Protein AF-A0A239WRP5-F1 (afdb_monomer_lite)

Foldseek 3Di:
DDQWDWFPDWQVRCCVVLVAHEPDDTDDTDGTDGVVVQDFDWDDDDPVHSYIYTGD

Radius of gyration: 11.37 Å; chains: 1; bounding box: 28×18×29 Å

Organism: NCBI:txid536441

Sequence (56 aa):
MCNYISLLSEAQELEEYFGAEYVGEPYHREIRINGFATPRVPIILDEDTSHIVPAE

pLDDT: mean 73.42, std 10.46, range [52.97, 85.44]

Structure (mmCIF, N/CA/C/O backbone):
data_AF-A0A239WRP5-F1
#
_entry.id   AF-A0A239WRP5-F1
#
loop_
_atom_site.group_PDB
_atom_site.id
_atom_site.type_symbol
_atom_site.label_atom_id
_atom_site.label_alt_id
_atom_site.label_comp_id
_atom_site.label_asym_id
_atom_site.label_entity_id
_atom_site.label_seq_id
_atom_site.pdbx_PDB_ins_code
_atom_site.Cartn_x
_atom_site.Cartn_y
_atom_site.Cartn_z
_atom_site.occupancy
_atom_site.B_iso_or_equiv
_atom_site.auth_seq_id
_atom_site.auth_comp_id
_atom_site.auth_asym_id
_atom_site.auth_atom_id
_atom_site.pdbx_PDB_model_num
ATOM 1 N N . MET A 1 1 ? -1.494 11.385 -17.604 1.00 53.38 1 MET A N 1
ATOM 2 C CA . MET A 1 1 ? -0.968 10.085 -17.139 1.00 53.38 1 MET A CA 1
ATOM 3 C C . MET A 1 1 ? -0.028 10.346 -15.977 1.00 53.38 1 MET A C 1
ATOM 5 O O . MET A 1 1 ? 0.859 11.178 -16.133 1.00 53.38 1 MET A O 1
ATOM 9 N N . CYS A 1 2 ? -0.234 9.688 -14.836 1.00 63.31 2 CYS A N 1
ATOM 10 C CA . CYS A 1 2 ? 0.727 9.676 -13.733 1.00 63.31 2 CYS A CA 1
ATOM 11 C C . CYS A 1 2 ? 1.647 8.465 -13.919 1.00 63.31 2 CYS A C 1
ATOM 13 O O . CYS A 1 2 ? 1.176 7.336 -13.888 1.00 63.31 2 CYS A O 1
ATOM 15 N N . ASN A 1 3 ? 2.935 8.709 -14.159 1.00 80.62 3 ASN A N 1
ATOM 16 C CA . ASN A 1 3 ? 3.912 7.659 -14.492 1.00 80.62 3 ASN A CA 1
ATOM 17 C C . ASN A 1 3 ? 4.756 7.222 -13.286 1.00 80.62 3 ASN A C 1
ATOM 19 O O . ASN A 1 3 ? 5.396 6.175 -13.311 1.00 80.62 3 ASN A O 1
ATOM 23 N N . TYR A 1 4 ? 4.770 8.051 -12.245 1.00 82.44 4 TYR A N 1
ATOM 24 C CA . TYR A 1 4 ? 5.473 7.810 -10.997 1.00 82.44 4 TYR A CA 1
ATOM 25 C C . TYR A 1 4 ? 4.568 8.213 -9.846 1.00 82.44 4 TYR A C 1
ATOM 27 O O . TYR A 1 4 ? 3.853 9.214 -9.949 1.00 82.44 4 TYR A O 1
ATOM 35 N N . ILE A 1 5 ? 4.631 7.448 -8.766 1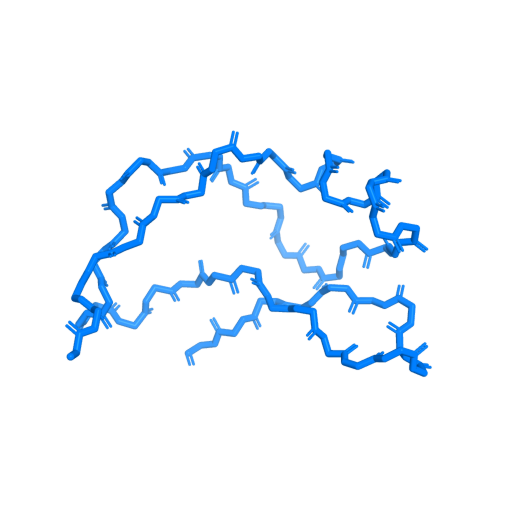.00 83.38 5 ILE A N 1
ATOM 36 C CA . ILE A 1 5 ? 3.960 7.760 -7.507 1.00 83.38 5 ILE A CA 1
ATOM 37 C C . ILE A 1 5 ? 4.976 7.696 -6.362 1.00 83.38 5 ILE A C 1
ATOM 39 O O . ILE A 1 5 ? 6.039 7.080 -6.486 1.00 83.38 5 ILE A O 1
ATOM 43 N N . SER A 1 6 ? 4.637 8.346 -5.254 1.00 83.31 6 SER A N 1
ATOM 44 C CA . SER A 1 6 ? 5.432 8.351 -4.029 1.00 83.31 6 SER A CA 1
ATOM 45 C C . SER A 1 6 ? 4.541 7.912 -2.871 1.00 83.31 6 SER A C 1
ATOM 47 O O . SER A 1 6 ? 3.528 8.556 -2.604 1.00 83.31 6 SER A O 1
ATOM 49 N N . LEU A 1 7 ? 4.924 6.841 -2.180 1.00 84.44 7 LEU A N 1
ATOM 50 C CA . LEU A 1 7 ? 4.348 6.426 -0.903 1.00 84.44 7 LEU A CA 1
ATOM 51 C C . LEU A 1 7 ? 5.147 7.075 0.223 1.00 84.44 7 LEU A C 1
ATOM 53 O O . LEU A 1 7 ? 6.301 6.722 0.467 1.00 84.44 7 LEU A O 1
ATOM 57 N N . LEU A 1 8 ? 4.532 8.052 0.884 1.00 84.12 8 LEU A N 1
ATOM 58 C CA . LEU A 1 8 ? 5.148 8.794 1.987 1.00 84.12 8 LEU A CA 1
ATOM 59 C C . LEU A 1 8 ? 4.810 8.213 3.365 1.00 84.12 8 LEU A C 1
ATOM 61 O O . LEU A 1 8 ? 5.454 8.589 4.341 1.00 84.12 8 LEU A O 1
ATOM 65 N N . SER A 1 9 ? 3.847 7.292 3.424 1.00 83.81 9 SER A N 1
ATOM 66 C CA . SER A 1 9 ? 3.332 6.685 4.652 1.00 83.81 9 SER A CA 1
ATOM 67 C C . SER A 1 9 ? 3.640 5.188 4.700 1.00 83.81 9 SER A C 1
ATOM 69 O O . SER A 1 9 ? 3.541 4.510 3.676 1.00 83.81 9 SER A O 1
ATOM 71 N N . GLU A 1 10 ? 4.005 4.675 5.876 1.00 84.81 10 GLU A N 1
ATOM 72 C CA . GLU A 1 10 ? 4.070 3.226 6.141 1.00 84.81 10 GLU A CA 1
ATOM 73 C C . GLU A 1 10 ? 2.653 2.637 6.245 1.00 84.81 10 GLU A C 1
ATOM 75 O O . GLU A 1 10 ? 1.689 3.377 6.456 1.00 84.81 10 GLU A O 1
ATOM 80 N N . ALA A 1 11 ? 2.531 1.306 6.160 1.00 81.00 11 ALA A N 1
ATOM 81 C CA . ALA A 1 11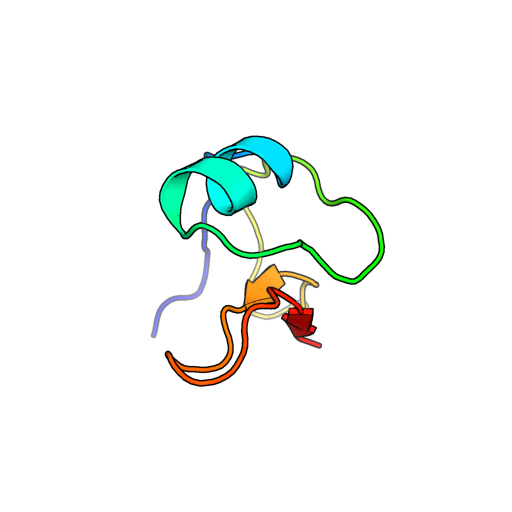 ? 1.243 0.616 6.287 1.00 81.00 11 ALA A CA 1
ATOM 82 C C . ALA A 1 11 ? 0.486 1.023 7.562 1.00 81.00 11 ALA A C 1
ATOM 84 O O . ALA A 1 11 ? -0.656 1.461 7.473 1.00 81.00 11 ALA A O 1
ATOM 85 N N . GLN A 1 12 ? 1.162 1.006 8.716 1.00 83.12 12 GLN A N 1
ATOM 86 C CA . GLN A 1 12 ? 0.577 1.376 10.010 1.00 83.12 12 GLN A CA 1
ATOM 87 C C . GLN A 1 12 ? -0.003 2.803 10.031 1.00 83.12 12 GLN A C 1
ATOM 89 O O . GLN A 1 12 ? -1.023 3.056 10.665 1.00 83.12 12 GLN A O 1
ATOM 94 N N . GLU A 1 13 ? 0.628 3.747 9.327 1.00 85.25 13 GLU A N 1
ATOM 95 C CA . GLU A 1 13 ? 0.149 5.134 9.261 1.00 85.25 13 GLU A CA 1
ATOM 96 C C . GLU A 1 13 ? -1.114 5.254 8.399 1.00 85.25 13 GLU A C 1
ATOM 98 O O . GLU A 1 13 ? -1.970 6.091 8.682 1.00 85.25 13 GLU A O 1
ATOM 103 N N . LEU A 1 14 ? -1.253 4.418 7.362 1.00 81.62 14 LEU A N 1
ATOM 104 C CA . LEU A 1 14 ? -2.495 4.339 6.593 1.00 81.62 14 LEU A CA 1
ATOM 105 C C . LEU A 1 14 ? -3.609 3.667 7.397 1.00 81.62 14 LEU A C 1
ATOM 107 O O . LEU A 1 14 ? -4.744 4.133 7.341 1.00 81.62 14 LEU A O 1
ATOM 111 N N . GLU A 1 15 ? -3.295 2.618 8.158 1.00 81.94 15 GLU A N 1
ATOM 112 C CA . GLU A 1 15 ? -4.277 1.939 9.010 1.00 81.94 15 GLU A CA 1
ATOM 113 C C . GLU A 1 15 ? -4.892 2.895 10.035 1.00 81.94 15 GLU A C 1
ATOM 115 O O . GLU A 1 15 ? -6.113 2.966 10.169 1.00 81.94 15 GLU A O 1
ATOM 120 N N . GLU A 1 16 ? -4.057 3.688 10.715 1.00 85.44 16 GLU A N 1
ATOM 121 C CA . GLU A 1 16 ? -4.513 4.684 11.689 1.00 85.44 16 GLU A CA 1
ATOM 122 C C . GLU A 1 16 ? -5.330 5.803 11.029 1.00 85.44 16 GLU A C 1
ATOM 124 O O . GLU A 1 16 ? -6.367 6.207 11.557 1.00 85.44 16 GLU A O 1
ATOM 129 N N . TYR A 1 17 ? -4.892 6.295 9.866 1.00 83.56 17 TYR A N 1
ATOM 130 C CA . TYR A 1 17 ? -5.562 7.399 9.178 1.00 83.56 17 TYR A CA 1
ATOM 131 C C . TYR A 1 17 ? -6.934 7.004 8.617 1.00 83.56 17 TYR A C 1
ATOM 133 O O . TYR A 1 17 ? -7.883 7.783 8.709 1.00 83.56 17 TYR A O 1
ATOM 141 N N . PHE A 1 18 ? -7.040 5.810 8.030 1.00 80.00 18 PHE A N 1
ATOM 142 C CA . PHE A 1 18 ? -8.271 5.327 7.401 1.00 80.00 18 PHE A CA 1
ATOM 143 C C . PHE A 1 18 ? -9.142 4.478 8.332 1.00 80.00 18 PHE A C 1
ATOM 145 O O . PHE A 1 18 ? -10.282 4.184 7.982 1.00 80.00 18 PHE A O 1
ATOM 152 N N . GLY A 1 19 ? -8.642 4.091 9.510 1.00 80.38 19 GLY A N 1
ATOM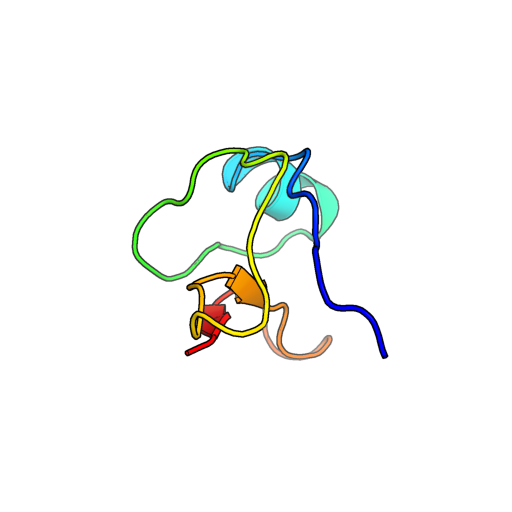 153 C CA . GLY A 1 19 ? -9.349 3.186 10.417 1.00 80.38 19 GLY A CA 1
ATOM 154 C C . GLY A 1 19 ? -9.587 1.802 9.805 1.00 80.38 19 GLY A C 1
ATOM 155 O O . GLY A 1 19 ? -10.614 1.182 10.078 1.00 80.38 19 GLY A O 1
ATOM 156 N N . ALA A 1 20 ? -8.669 1.344 8.952 1.00 78.88 20 ALA A N 1
ATOM 157 C CA . ALA A 1 20 ? -8.768 0.100 8.192 1.00 78.88 20 ALA A CA 1
ATOM 158 C C . ALA A 1 20 ? -7.553 -0.791 8.470 1.00 78.88 20 ALA A C 1
ATOM 160 O O . ALA A 1 20 ? -6.461 -0.281 8.680 1.00 78.88 20 ALA A O 1
ATOM 161 N N . GLU A 1 21 ? -7.726 -2.111 8.451 1.00 80.69 21 GLU A N 1
ATOM 162 C CA . GLU A 1 21 ? -6.615 -3.057 8.606 1.00 80.69 21 GLU A CA 1
ATOM 163 C C . GLU A 1 21 ? -5.944 -3.296 7.249 1.00 80.69 21 GLU A C 1
ATOM 165 O O . GLU A 1 21 ? -6.604 -3.546 6.236 1.00 80.69 21 GLU A O 1
ATOM 170 N N . TYR A 1 22 ? -4.621 -3.218 7.193 1.00 76.06 22 TYR A N 1
ATOM 171 C CA . TYR A 1 22 ? -3.878 -3.547 5.991 1.00 76.06 22 TYR A CA 1
ATOM 172 C C . TYR A 1 22 ? -3.772 -5.070 5.854 1.00 76.06 22 TYR A C 1
ATOM 174 O O . TYR A 1 22 ? -3.160 -5.755 6.671 1.00 76.06 22 TYR A O 1
ATOM 182 N N . VAL A 1 23 ? -4.350 -5.615 4.784 1.00 74.81 23 VAL A N 1
ATOM 183 C CA . VAL A 1 23 ? -4.380 -7.052 4.506 1.00 74.81 23 VAL A CA 1
ATOM 184 C C . VAL A 1 23 ? -3.411 -7.363 3.373 1.00 74.81 23 VAL A C 1
ATOM 186 O O . VAL A 1 23 ? -3.707 -7.158 2.196 1.00 74.81 23 VAL A O 1
ATOM 189 N N . GLY A 1 24 ? -2.242 -7.896 3.722 1.00 73.69 24 GLY A N 1
ATOM 190 C CA . GLY A 1 24 ? -1.238 -8.327 2.753 1.00 73.69 24 GLY A CA 1
ATOM 191 C C . GLY A 1 24 ? 0.179 -8.297 3.310 1.00 73.69 24 GLY A C 1
ATOM 192 O O . GLY A 1 24 ? 0.394 -8.131 4.508 1.00 73.69 24 GLY A O 1
ATOM 193 N N . GLU A 1 25 ? 1.158 -8.441 2.418 1.00 74.19 25 GLU A N 1
ATOM 194 C CA . GLU A 1 25 ? 2.566 -8.263 2.779 1.00 74.19 25 GLU A CA 1
ATOM 195 C C . GLU A 1 25 ? 2.824 -6.796 3.149 1.00 74.19 25 GLU A C 1
ATOM 197 O O . GLU A 1 25 ? 2.437 -5.909 2.372 1.00 74.19 25 GLU A O 1
ATOM 202 N N . PRO A 1 26 ? 3.462 -6.521 4.300 1.00 68.94 26 PRO A N 1
ATOM 203 C CA . PRO A 1 26 ? 3.758 -5.160 4.716 1.00 68.94 26 PRO A CA 1
ATOM 204 C C . PRO A 1 26 ? 4.614 -4.469 3.654 1.00 68.94 26 PRO A C 1
ATOM 206 O O . PRO A 1 26 ? 5.615 -5.012 3.183 1.00 68.94 26 PRO A O 1
ATOM 209 N N . TYR A 1 27 ? 4.199 -3.267 3.265 1.00 75.94 27 TYR A N 1
ATOM 210 C CA . TYR A 1 27 ? 4.950 -2.424 2.344 1.00 75.94 27 TYR A CA 1
ATOM 211 C C . TYR A 1 27 ? 5.683 -1.328 3.124 1.00 75.94 27 TYR A C 1
ATOM 213 O O . TYR A 1 27 ? 5.289 -0.966 4.234 1.00 75.94 27 TYR A O 1
ATOM 221 N N . HIS A 1 28 ? 6.737 -0.789 2.516 1.00 78.94 28 HIS A N 1
ATOM 222 C CA . HIS A 1 28 ? 7.508 0.321 3.066 1.00 78.94 28 HIS A CA 1
ATOM 223 C C . HIS A 1 28 ? 7.345 1.581 2.231 1.00 78.94 28 HIS A C 1
ATOM 225 O O . HIS A 1 28 ? 6.993 1.523 1.050 1.00 78.94 28 HIS A O 1
ATOM 231 N N . ARG A 1 29 ? 7.646 2.732 2.835 1.00 82.06 29 ARG A N 1
ATOM 232 C CA . ARG A 1 29 ? 7.706 4.004 2.110 1.00 82.06 29 ARG A CA 1
ATOM 233 C C . ARG A 1 29 ? 8.631 3.900 0.902 1.00 82.06 29 ARG A C 1
ATOM 235 O O . ARG A 1 29 ? 9.794 3.514 1.017 1.00 82.06 29 ARG A O 1
ATOM 242 N N . GLU A 1 30 ? 8.139 4.344 -0.248 1.00 81.38 30 GLU A N 1
ATOM 243 C CA . GLU A 1 30 ? 8.916 4.381 -1.479 1.00 81.38 30 GLU A CA 1
ATOM 244 C C . GLU A 1 30 ? 8.637 5.674 -2.244 1.00 81.38 30 GLU A C 1
ATOM 246 O O . GLU A 1 30 ? 7.529 5.960 -2.692 1.00 81.38 30 GLU A O 1
ATOM 251 N N . ILE A 1 31 ? 9.680 6.488 -2.400 1.00 79.00 31 ILE A N 1
ATOM 252 C CA . ILE A 1 31 ? 9.562 7.845 -2.948 1.00 79.00 31 ILE A CA 1
ATOM 253 C C . ILE A 1 31 ? 9.416 7.814 -4.476 1.00 79.00 31 ILE A C 1
ATOM 255 O O . ILE A 1 31 ? 8.953 8.786 -5.075 1.00 79.00 31 ILE A O 1
ATOM 259 N N . ARG A 1 32 ? 9.811 6.717 -5.132 1.00 81.69 32 ARG A N 1
ATOM 260 C CA . ARG A 1 32 ? 9.851 6.643 -6.592 1.00 81.69 32 ARG A CA 1
ATOM 261 C C . ARG A 1 32 ? 9.420 5.284 -7.123 1.00 81.69 32 ARG A C 1
ATOM 263 O O . ARG A 1 32 ? 10.227 4.524 -7.645 1.00 81.69 32 ARG A O 1
ATOM 270 N N . ILE A 1 33 ? 8.118 5.059 -7.083 1.00 82.06 33 ILE A N 1
ATOM 271 C CA . ILE A 1 33 ? 7.489 3.871 -7.643 1.00 82.06 33 ILE A CA 1
ATOM 272 C C . ILE A 1 33 ? 7.210 4.114 -9.129 1.00 82.06 33 ILE A C 1
ATOM 274 O O . ILE A 1 33 ? 6.553 5.092 -9.498 1.00 82.06 33 ILE A O 1
ATOM 278 N N . ASN A 1 34 ? 7.724 3.237 -9.992 1.00 82.62 34 ASN A N 1
ATOM 279 C CA . ASN A 1 34 ? 7.493 3.296 -11.435 1.00 82.62 34 ASN A CA 1
ATOM 280 C C . ASN A 1 34 ? 6.161 2.621 -11.793 1.00 82.62 34 ASN A C 1
ATOM 282 O O . ASN A 1 34 ? 6.065 1.398 -11.747 1.00 82.62 34 ASN A O 1
ATOM 286 N N . GLY A 1 35 ? 5.164 3.399 -12.224 1.00 75.06 35 GLY A N 1
ATOM 287 C CA . GLY A 1 35 ? 3.840 2.878 -12.583 1.00 75.06 35 GLY A CA 1
ATOM 288 C C . GLY A 1 35 ? 3.830 1.948 -13.804 1.00 75.06 35 GLY A C 1
ATOM 289 O O . GLY A 1 35 ? 2.895 1.175 -13.971 1.00 75.06 35 GLY A O 1
ATOM 290 N N . PHE A 1 36 ? 4.875 1.967 -14.640 1.00 78.94 36 PHE A N 1
ATOM 291 C CA . PHE A 1 36 ? 5.013 1.039 -15.772 1.00 78.94 36 PHE A CA 1
ATOM 292 C C . PHE A 1 36 ? 5.528 -0.348 -15.372 1.00 78.94 36 PHE A C 1
ATOM 294 O O . PHE A 1 36 ? 5.510 -1.259 -16.194 1.00 78.94 36 PHE A O 1
ATOM 301 N N . ALA A 1 37 ? 6.025 -0.502 -14.144 1.00 77.44 37 ALA A N 1
ATOM 302 C CA . ALA A 1 37 ? 6.638 -1.736 -13.664 1.00 77.44 37 ALA A CA 1
ATOM 303 C C . ALA A 1 37 ? 5.658 -2.646 -12.901 1.00 77.44 37 ALA A C 1
ATOM 305 O O . ALA A 1 37 ? 6.128 -3.518 -12.174 1.00 77.44 37 ALA A O 1
ATOM 306 N N . THR A 1 38 ? 4.337 -2.424 -13.032 1.00 71.50 38 THR A N 1
ATOM 307 C CA . THR A 1 38 ? 3.281 -3.110 -12.245 1.00 71.50 38 THR A CA 1
ATOM 308 C C . THR A 1 38 ? 3.669 -3.223 -10.765 1.00 71.50 38 THR A C 1
ATOM 310 O O . THR A 1 38 ? 3.891 -4.321 -10.250 1.00 71.50 38 THR A O 1
ATOM 313 N N . PRO A 1 39 ? 3.919 -2.077 -10.104 1.00 72.88 39 PRO A N 1
ATOM 314 C CA . PRO A 1 39 ? 4.367 -2.075 -8.725 1.00 72.88 39 PRO A CA 1
ATOM 315 C C . PRO A 1 39 ? 3.217 -2.487 -7.807 1.00 72.88 39 PRO A C 1
ATOM 317 O O . PRO A 1 39 ? 2.079 -2.078 -8.019 1.00 72.88 39 PRO A O 1
ATOM 320 N N . ARG A 1 40 ? 3.529 -3.225 -6.739 1.00 71.25 40 ARG A N 1
ATOM 321 C CA . ARG A 1 40 ? 2.558 -3.492 -5.674 1.00 71.25 40 ARG 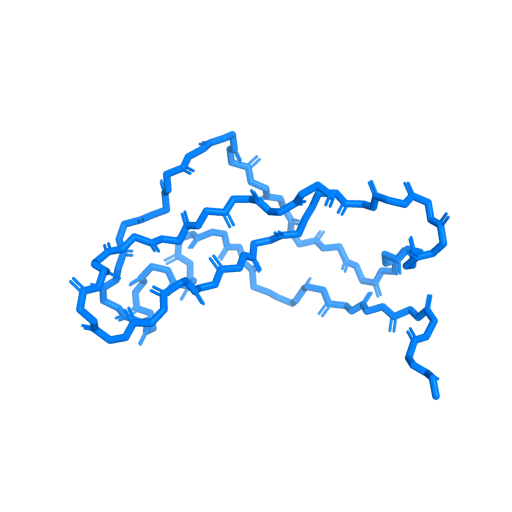A CA 1
ATOM 322 C C . ARG A 1 40 ? 2.362 -2.228 -4.851 1.00 71.25 40 ARG A C 1
ATOM 324 O O . ARG A 1 40 ? 3.295 -1.770 -4.196 1.00 71.25 40 ARG A O 1
ATOM 331 N N . VAL A 1 41 ? 1.165 -1.661 -4.906 1.00 76.12 41 VAL A N 1
ATOM 332 C CA . VAL A 1 41 ? 0.813 -0.405 -4.226 1.00 76.12 41 VAL A CA 1
ATOM 333 C C . VAL A 1 41 ? -0.412 -0.662 -3.348 1.00 76.12 41 VAL A C 1
ATOM 335 O O . VAL A 1 41 ? -1.326 -1.355 -3.801 1.00 76.12 41 VAL A O 1
ATOM 338 N N . PRO A 1 42 ? -0.464 -0.133 -2.112 1.00 71.81 42 PRO A N 1
ATOM 339 C CA . PRO A 1 42 ? -1.660 -0.221 -1.283 1.00 71.81 42 PRO A CA 1
ATOM 340 C C . PRO A 1 42 ? -2.833 0.498 -1.963 1.00 71.81 42 PRO A C 1
ATOM 342 O O . PRO A 1 42 ? -2.724 1.666 -2.344 1.00 71.81 42 PRO A O 1
ATOM 345 N N . ILE A 1 43 ? -3.963 -0.192 -2.094 1.00 70.25 43 ILE A N 1
ATOM 346 C CA . ILE A 1 43 ? -5.238 0.351 -2.556 1.00 70.25 43 ILE A CA 1
ATOM 347 C C . ILE A 1 43 ? -6.281 0.157 -1.463 1.00 70.25 43 ILE A C 1
ATOM 349 O O . ILE A 1 43 ? -6.442 -0.923 -0.898 1.00 70.25 43 ILE A O 1
ATOM 353 N N . ILE A 1 44 ? -7.017 1.226 -1.191 1.00 66.12 44 ILE A N 1
ATOM 354 C CA . ILE A 1 44 ? -8.182 1.199 -0.314 1.00 66.12 44 ILE A CA 1
ATOM 355 C C . ILE A 1 44 ? -9.372 0.840 -1.194 1.00 66.12 44 ILE A C 1
ATOM 357 O O . ILE A 1 44 ? -9.722 1.593 -2.105 1.00 66.12 44 ILE A O 1
ATOM 361 N N . LEU A 1 45 ? -9.948 -0.336 -0.967 1.00 62.44 45 LEU A N 1
ATOM 362 C CA . LEU A 1 45 ? -11.217 -0.709 -1.578 1.00 62.44 45 LEU A CA 1
ATOM 363 C C . LEU A 1 45 ? -12.314 -0.143 -0.672 1.00 62.44 45 LEU A C 1
ATOM 365 O O . LEU A 1 45 ? -12.307 -0.480 0.499 1.00 62.44 45 LEU A O 1
ATOM 369 N N . ASP A 1 46 ? -13.140 0.751 -1.225 1.00 57.16 46 ASP A N 1
ATOM 370 C CA . ASP A 1 46 ? -14.357 1.454 -0.746 1.00 57.16 46 ASP A CA 1
ATOM 371 C C . ASP A 1 46 ? -14.821 1.394 0.737 1.00 57.16 46 ASP A C 1
ATOM 373 O O . ASP A 1 46 ? -14.539 0.464 1.481 1.00 57.16 46 ASP A O 1
ATOM 377 N N . GLU A 1 47 ? -15.634 2.376 1.148 1.00 52.97 47 GLU A N 1
ATOM 378 C CA . GLU A 1 47 ? -16.097 2.621 2.537 1.00 52.97 47 GLU A CA 1
ATOM 379 C C . GLU A 1 47 ? -16.767 1.424 3.256 1.00 52.97 47 GLU A C 1
ATOM 381 O O . GLU A 1 47 ? -16.799 1.397 4.487 1.00 52.97 47 GLU A O 1
ATOM 386 N N . ASP A 1 48 ? -17.268 0.420 2.528 1.00 53.31 48 ASP A N 1
ATOM 387 C CA . ASP A 1 48 ? -17.856 -0.808 3.096 1.00 53.31 48 ASP A CA 1
ATOM 388 C C . ASP A 1 48 ? -16.815 -1.891 3.450 1.00 53.31 48 ASP A C 1
ATOM 390 O O . ASP A 1 48 ? -17.132 -2.900 4.089 1.00 53.31 48 ASP A O 1
ATOM 394 N N . THR A 1 49 ? -15.561 -1.704 3.043 1.00 54.94 49 THR A N 1
ATOM 395 C CA . THR A 1 49 ? -14.466 -2.649 3.253 1.00 54.94 49 THR A CA 1
ATOM 396 C C . THR A 1 49 ? -13.443 -2.041 4.199 1.00 54.94 49 THR A C 1
ATOM 398 O O . THR A 1 49 ? -12.636 -1.197 3.836 1.00 54.94 49 THR A O 1
ATOM 401 N N . SER A 1 50 ? -13.430 -2.528 5.437 1.00 57.81 50 SER A N 1
ATOM 402 C CA . SER A 1 50 ? -12.480 -2.152 6.492 1.00 57.81 50 SER A CA 1
ATOM 403 C C . SER A 1 50 ? -11.026 -2.585 6.223 1.00 57.81 50 SER A C 1
ATOM 405 O O . SER A 1 50 ? -10.279 -2.813 7.172 1.00 57.81 50 SER A O 1
ATOM 407 N N . HIS A 1 51 ? -10.626 -2.7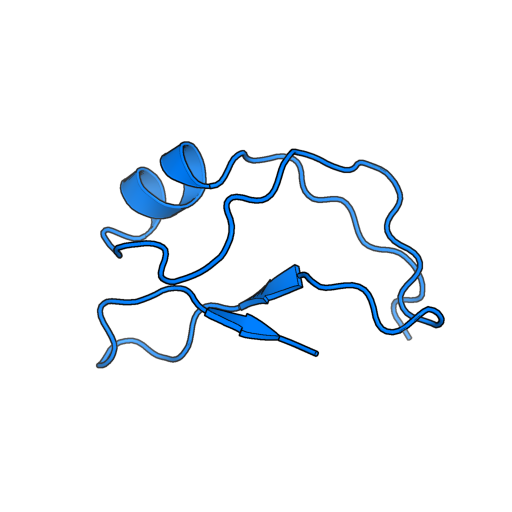61 4.958 1.00 57.22 51 HIS A N 1
ATOM 408 C CA . HIS A 1 51 ? -9.359 -3.381 4.582 1.00 57.22 51 HIS A CA 1
ATOM 409 C C . HIS A 1 51 ? -8.648 -2.645 3.441 1.00 57.22 51 HIS A C 1
ATOM 411 O O . HIS A 1 51 ? -9.250 -2.306 2.422 1.00 57.22 51 HIS A O 1
ATOM 417 N N . ILE A 1 52 ? -7.334 -2.473 3.587 1.00 57.41 52 ILE A N 1
ATOM 418 C CA . ILE A 1 52 ? -6.433 -1.998 2.529 1.00 57.41 52 ILE A CA 1
ATOM 419 C C . ILE A 1 52 ? -5.794 -3.226 1.880 1.00 57.41 52 ILE A C 1
ATOM 421 O O . ILE A 1 52 ? -5.227 -4.056 2.587 1.00 57.41 52 ILE A O 1
ATOM 425 N N . VAL A 1 53 ? -5.860 -3.353 0.555 1.00 61.88 53 VAL A N 1
ATOM 426 C CA . VAL A 1 53 ? -5.267 -4.484 -0.178 1.00 61.88 53 VAL A CA 1
ATOM 427 C C . VAL A 1 53 ? -4.178 -4.012 -1.140 1.00 61.88 53 VAL A C 1
ATOM 429 O O . VAL A 1 53 ? -4.287 -2.928 -1.714 1.00 61.88 53 VAL A O 1
ATOM 432 N N . PRO A 1 54 ? -3.126 -4.805 -1.377 1.00 55.50 54 PRO A N 1
ATOM 433 C CA . PRO A 1 54 ? -2.180 -4.524 -2.446 1.00 55.50 54 PRO A CA 1
ATOM 434 C C . PRO A 1 54 ? -2.841 -4.759 -3.811 1.00 55.50 54 PRO A C 1
ATOM 436 O O . PRO A 1 54 ? -3.458 -5.802 -4.032 1.00 55.50 54 PRO A O 1
ATOM 439 N N . ALA A 1 55 ? -2.686 -3.816 -4.738 1.00 59.34 55 ALA A N 1
ATOM 440 C CA . ALA A 1 55 ? -3.046 -4.028 -6.137 1.00 59.34 55 ALA A CA 1
ATOM 441 C C . ALA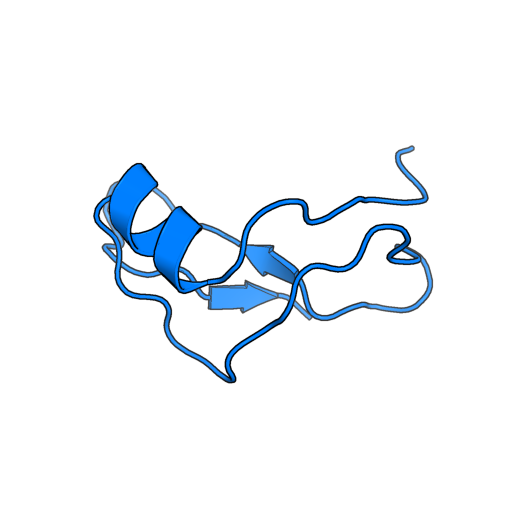 A 1 55 ? -1.838 -4.451 -6.973 1.00 59.34 55 ALA A C 1
ATOM 443 O O . ALA A 1 55 ? -0.721 -3.987 -6.726 1.00 59.34 55 ALA A O 1
ATOM 444 N N . GLU A 1 56 ? -2.091 -5.335 -7.941 1.00 53.34 56 GLU A N 1
ATOM 445 C CA . GLU A 1 56 ? -1.127 -5.816 -8.943 1.00 53.34 56 GLU A CA 1
ATOM 446 C C . GLU A 1 56 ? -1.221 -5.030 -10.258 1.00 53.34 56 GLU A C 1
ATOM 448 O O . GLU A 1 56 ? -2.358 -4.705 -10.679 1.00 53.34 56 GLU A O 1
#

Secondary structure (DSSP, 8-state):
---EEEE-S-HHHHHHHHT-EE-SSPP--EEEEEGGG---EEEE--TT--EEEEE-